Protein AF-A0A2H1W4I1-F1 (afdb_monomer_lite)

Radius of gyration: 20.37 Å; chains: 1; bounding box: 51×31×56 Å

pLDDT: mean 84.07, std 21.08, range [29.03, 98.44]

Sequence (171 aa):
MFNEIETRLRSALIGLVTYVTRPDLVAQQPMFYSAILNSILLAKCITAHLWENSPYVSKQLKGIGPTFSTLLATAGKVNFILLEESHPRDLERIMNKGAPAGNVLRKQISLLPKYQLTMIPVDEKTVTLQLLLINQAYLAENMGNLTAGENHKSYIIVGDSNNHLLLLATF

Structure (mmCIF, N/CA/C/O backbone):
data_AF-A0A2H1W4I1-F1
#
_entry.id   AF-A0A2H1W4I1-F1
#
loop_
_atom_site.group_PDB
_atom_site.id
_atom_site.type_symbol
_atom_site.label_atom_id
_atom_site.label_alt_id
_atom_site.label_comp_id
_atom_site.label_asym_id
_atom_site.label_entity_id
_atom_site.label_seq_id
_atom_site.pdbx_PDB_ins_code
_atom_site.Cartn_x
_atom_site.Cartn_y
_atom_site.Cartn_z
_atom_site.occupancy
_atom_site.B_iso_or_equiv
_atom_site.auth_seq_id
_atom_site.auth_comp_id
_atom_site.auth_asym_id
_atom_site.auth_atom_id
_atom_site.pdbx_PDB_model_num
ATOM 1 N N . MET A 1 1 ? 27.965 -13.345 28.615 1.00 43.62 1 MET A N 1
ATOM 2 C CA . MET A 1 1 ? 27.835 -12.163 27.734 1.00 43.62 1 MET A CA 1
ATOM 3 C C . MET A 1 1 ? 27.173 -12.485 26.388 1.00 43.62 1 MET A C 1
ATOM 5 O O . MET A 1 1 ? 26.326 -11.714 25.975 1.00 43.62 1 MET A O 1
ATOM 9 N N . PHE A 1 2 ? 27.458 -13.628 25.740 1.00 30.77 2 PHE A N 1
ATOM 10 C CA . PHE A 1 2 ? 26.753 -14.051 24.509 1.00 30.77 2 PHE A CA 1
ATOM 11 C C . PHE A 1 2 ? 25.304 -14.547 24.733 1.00 30.77 2 PHE A C 1
ATOM 13 O O . PHE A 1 2 ? 24.434 -14.264 23.920 1.00 30.77 2 PHE A O 1
ATOM 20 N N . ASN A 1 3 ? 25.000 -15.174 25.878 1.00 29.03 3 ASN A N 1
ATOM 21 C CA . ASN A 1 3 ? 23.646 -15.690 26.164 1.00 29.03 3 ASN A CA 1
ATOM 22 C C . ASN A 1 3 ? 22.619 -14.610 26.565 1.00 29.03 3 ASN A C 1
ATOM 24 O O . ASN A 1 3 ? 21.414 -14.848 26.540 1.00 29.03 3 ASN A O 1
ATOM 28 N N . GLU A 1 4 ? 23.069 -13.409 26.928 1.00 32.97 4 GLU A N 1
ATOM 29 C CA . GLU A 1 4 ? 22.190 -12.333 27.414 1.00 32.97 4 GLU A CA 1
ATOM 30 C C . GLU A 1 4 ? 21.612 -11.493 26.260 1.00 32.97 4 GLU A C 1
ATOM 32 O O . GLU A 1 4 ? 20.502 -10.969 26.350 1.00 32.97 4 GLU A O 1
ATOM 37 N N . ILE A 1 5 ? 22.323 -11.449 25.127 1.00 38.28 5 ILE A N 1
ATOM 38 C CA . ILE A 1 5 ? 21.880 -10.793 23.889 1.00 38.28 5 ILE A CA 1
ATOM 39 C C . ILE A 1 5 ? 20.886 -11.690 23.135 1.00 38.28 5 ILE A C 1
ATOM 41 O O . ILE A 1 5 ? 19.873 -11.202 22.634 1.00 38.28 5 ILE A O 1
ATOM 45 N N . GLU A 1 6 ? 21.104 -13.009 23.131 1.00 33.09 6 GLU A N 1
ATOM 46 C CA . GLU A 1 6 ? 20.189 -13.966 22.492 1.00 33.09 6 GLU A CA 1
ATOM 47 C C . GLU A 1 6 ? 18.825 -14.031 23.207 1.00 33.09 6 GLU A C 1
ATOM 49 O O . GLU A 1 6 ? 17.776 -14.147 22.569 1.00 33.09 6 GLU A O 1
ATOM 54 N N . THR A 1 7 ? 18.816 -13.840 24.530 1.00 35.09 7 THR A N 1
ATOM 55 C CA . THR A 1 7 ? 17.583 -13.799 25.333 1.00 35.09 7 THR A CA 1
ATOM 56 C C . THR A 1 7 ? 16.766 -12.524 25.070 1.00 35.09 7 THR A C 1
ATOM 58 O O . THR A 1 7 ? 15.537 -12.579 25.032 1.00 35.09 7 THR A O 1
ATOM 61 N N . ARG A 1 8 ? 17.419 -11.385 24.786 1.00 32.72 8 ARG A N 1
ATOM 62 C CA . ARG A 1 8 ? 16.734 -10.130 24.416 1.00 32.72 8 ARG A CA 1
ATOM 63 C C . ARG A 1 8 ? 16.204 -10.108 22.983 1.00 32.72 8 ARG A C 1
ATOM 65 O O . ARG A 1 8 ? 15.197 -9.458 22.718 1.00 32.72 8 ARG A O 1
ATOM 72 N N . LEU A 1 9 ? 16.830 -10.846 22.068 1.00 34.50 9 LEU A N 1
ATOM 73 C CA . LEU A 1 9 ? 16.317 -11.005 20.703 1.00 34.50 9 LEU A CA 1
ATOM 74 C C . LEU A 1 9 ? 15.091 -11.930 20.656 1.00 34.50 9 LEU A C 1
ATOM 76 O O . LEU A 1 9 ? 14.182 -11.701 19.860 1.00 34.50 9 LEU A O 1
ATOM 80 N N . ARG A 1 10 ? 14.994 -12.909 21.568 1.00 32.84 10 ARG A N 1
ATOM 81 C CA . ARG A 1 10 ? 13.799 -13.761 21.711 1.00 32.84 10 ARG A CA 1
ATOM 82 C C . ARG A 1 10 ? 12.622 -13.077 22.415 1.00 32.84 10 ARG A C 1
ATOM 84 O O . ARG A 1 10 ? 11.491 -13.496 22.206 1.00 32.84 10 ARG A O 1
ATOM 91 N N . SER A 1 11 ? 12.837 -12.011 23.191 1.00 35.88 11 SER A N 1
ATOM 92 C CA . SER A 1 11 ? 11.733 -11.228 23.777 1.00 35.88 11 SER A CA 1
ATOM 93 C C . SER A 1 11 ? 11.089 -10.231 22.805 1.00 35.88 11 SER A C 1
ATOM 95 O O . SER A 1 11 ? 10.033 -9.689 23.109 1.00 35.88 11 SER A O 1
ATOM 97 N N . ALA A 1 12 ? 11.681 -10.004 21.627 1.00 37.50 12 ALA A N 1
ATOM 98 C CA . ALA A 1 12 ? 11.100 -9.168 20.570 1.00 37.50 12 ALA A CA 1
ATOM 99 C C . ALA A 1 12 ? 10.128 -9.941 19.645 1.00 37.50 12 ALA A C 1
ATOM 101 O O . ALA A 1 12 ? 9.664 -9.406 18.644 1.00 37.50 12 ALA A O 1
ATOM 102 N N . LEU A 1 13 ? 9.827 -11.205 19.973 1.00 40.84 13 LEU A N 1
ATOM 103 C CA . LEU A 1 13 ? 9.040 -12.144 19.161 1.00 40.84 13 LEU A CA 1
ATOM 104 C C . LEU A 1 13 ? 7.542 -12.197 19.492 1.00 40.84 13 LEU A C 1
ATOM 106 O O . LEU A 1 13 ? 6.839 -13.085 19.013 1.00 40.84 13 LEU A O 1
ATOM 110 N N . ILE A 1 14 ? 7.016 -11.267 20.281 1.00 38.50 14 ILE A N 1
ATOM 111 C CA . ILE A 1 14 ? 5.585 -11.252 20.585 1.00 38.50 14 ILE A CA 1
ATOM 112 C C . ILE A 1 14 ? 4.965 -10.189 19.694 1.00 38.50 14 ILE A C 1
ATOM 114 O O . ILE A 1 14 ? 5.190 -8.996 19.891 1.00 38.50 14 ILE A O 1
ATOM 118 N N . GLY A 1 15 ? 4.234 -10.645 18.671 1.00 40.88 15 GLY A N 1
ATOM 119 C CA . GLY A 1 15 ? 3.402 -9.782 17.843 1.00 40.88 15 GLY A CA 1
ATOM 120 C C . GLY A 1 15 ? 2.631 -8.804 18.720 1.00 40.88 15 GLY A C 1
ATOM 121 O O . GLY A 1 15 ? 2.254 -9.138 19.843 1.00 40.88 15 GLY A O 1
ATOM 122 N N . LEU A 1 16 ? 2.439 -7.586 18.222 1.00 34.22 16 LEU A N 1
ATOM 123 C CA . LEU A 1 16 ? 1.674 -6.560 18.912 1.00 34.22 16 LEU A CA 1
ATOM 124 C C . LEU A 1 16 ? 0.214 -7.037 19.036 1.00 34.22 16 LEU A C 1
ATOM 126 O O . LEU A 1 16 ? -0.629 -6.723 18.203 1.00 34.22 16 LEU A O 1
ATOM 130 N N . VAL A 1 17 ? -0.072 -7.860 20.043 1.00 36.03 17 VAL A N 1
ATOM 131 C CA . VAL A 1 17 ? -1.421 -8.259 20.430 1.00 36.03 17 VAL A CA 1
ATOM 132 C C . VAL A 1 17 ? -1.883 -7.198 21.409 1.00 36.03 17 VAL A C 1
ATOM 134 O O . VAL A 1 17 ? -1.606 -7.251 22.607 1.00 36.03 17 VAL A O 1
ATOM 137 N N . THR A 1 18 ? -2.538 -6.172 20.882 1.00 34.06 18 THR A N 1
ATOM 138 C CA . THR A 1 18 ? -3.260 -5.216 21.711 1.00 34.06 18 THR A CA 1
ATOM 139 C C . THR A 1 18 ? -4.558 -5.878 22.161 1.00 34.06 18 THR A C 1
ATOM 141 O O . THR A 1 18 ? -5.510 -6.028 21.399 1.00 34.06 18 THR A O 1
ATOM 144 N N . TYR A 1 19 ? -4.595 -6.320 23.416 1.00 34.03 19 TYR A N 1
ATOM 145 C CA . TYR A 1 19 ? -5.835 -6.756 24.049 1.00 34.03 19 TYR A CA 1
ATOM 146 C C . TYR A 1 19 ? -6.685 -5.517 24.342 1.00 34.03 19 TYR A C 1
ATOM 148 O O . TYR A 1 19 ? -6.320 -4.684 25.169 1.00 34.03 19 TYR A O 1
ATOM 156 N N . VAL A 1 20 ? -7.813 -5.377 23.647 1.00 44.22 20 VAL A N 1
ATOM 157 C CA . VAL A 1 20 ? -8.825 -4.364 23.963 1.00 44.22 20 VAL A CA 1
ATOM 158 C C . VAL A 1 20 ? -9.796 -4.990 24.961 1.00 44.22 20 VAL A C 1
ATOM 160 O O . VAL A 1 20 ? -10.765 -5.633 24.573 1.00 44.22 20 VAL A O 1
ATOM 163 N N . THR A 1 21 ? -9.523 -4.850 26.258 1.00 39.97 21 THR A N 1
ATOM 164 C CA . THR A 1 21 ? -10.488 -5.209 27.309 1.00 39.97 21 THR A CA 1
ATOM 165 C C . THR A 1 21 ? -11.312 -3.984 27.687 1.00 39.97 21 THR A C 1
ATOM 167 O O . THR A 1 21 ? -10.768 -2.951 28.077 1.00 39.97 21 THR A O 1
ATOM 170 N N . ARG A 1 22 ? -12.632 -4.108 27.546 1.00 43.78 22 ARG A N 1
ATOM 171 C CA . ARG A 1 22 ? -13.639 -3.073 27.804 1.00 43.78 22 ARG A CA 1
ATOM 172 C C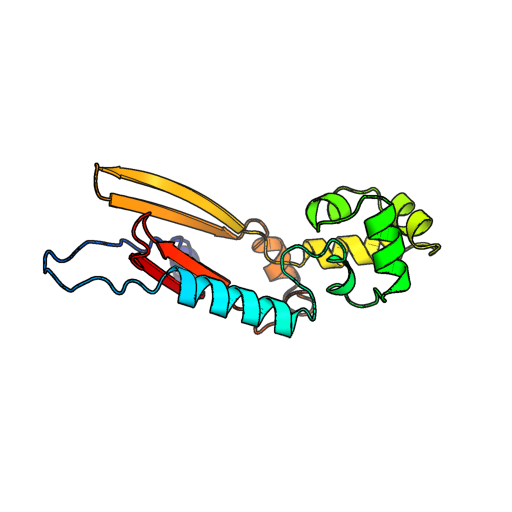 . ARG A 1 22 ? -13.707 -2.740 29.306 1.00 43.78 22 ARG A C 1
ATOM 174 O O . ARG A 1 22 ? -13.936 -3.655 30.092 1.00 43.78 22 ARG A O 1
ATOM 181 N N . PRO A 1 23 ? -13.585 -1.474 29.736 1.00 40.62 23 PRO A N 1
ATOM 182 C CA . PRO A 1 23 ? -14.167 -1.036 30.994 1.00 40.62 23 PRO A CA 1
ATOM 183 C C . PRO A 1 23 ? -15.644 -0.720 30.738 1.00 40.62 23 PRO A C 1
ATOM 185 O O . PRO A 1 23 ? -15.972 0.112 29.890 1.00 40.62 23 PRO A O 1
ATOM 188 N N . ASP A 1 24 ? -16.531 -1.404 31.454 1.00 40.56 24 ASP A N 1
ATOM 189 C CA . ASP A 1 24 ? -17.963 -1.119 31.501 1.00 40.56 24 ASP A CA 1
ATOM 190 C C . ASP A 1 24 ? -18.215 0.253 32.137 1.00 40.56 24 ASP A C 1
ATOM 192 O O . ASP A 1 24 ? -18.501 0.361 33.324 1.00 40.56 24 ASP A O 1
ATOM 196 N N . LEU A 1 25 ? -18.111 1.324 31.355 1.00 41.62 25 LEU A N 1
ATOM 197 C CA . LEU A 1 25 ? -18.682 2.620 31.695 1.00 41.62 25 LEU A CA 1
ATOM 198 C C . LEU A 1 25 ? -19.253 3.240 30.425 1.00 41.62 25 LEU A C 1
ATOM 200 O O . LEU A 1 25 ? -18.602 3.278 29.383 1.00 41.62 25 LEU A O 1
ATOM 204 N N . VAL A 1 26 ? -20.491 3.716 30.535 1.00 42.47 26 VAL A N 1
ATOM 205 C CA . VAL A 1 26 ? -21.258 4.467 29.535 1.00 42.47 26 VAL A CA 1
ATOM 206 C C . VAL A 1 26 ? -20.570 5.817 29.278 1.00 42.47 26 VAL A C 1
ATOM 208 O O . VAL A 1 26 ? -21.069 6.879 29.630 1.00 42.47 26 VAL A O 1
ATOM 211 N N . ALA A 1 27 ? -19.374 5.789 28.699 1.00 46.16 27 ALA A N 1
ATOM 212 C CA . ALA A 1 27 ? -18.800 6.923 28.005 1.00 46.16 27 ALA A CA 1
ATOM 213 C C . ALA A 1 27 ? -19.374 6.863 26.592 1.00 46.16 27 ALA A C 1
ATOM 215 O O . ALA A 1 27 ? -19.162 5.875 25.888 1.00 46.16 27 ALA A O 1
ATOM 216 N N . GLN A 1 28 ? -20.152 7.875 26.203 1.00 52.62 28 GLN A N 1
ATOM 217 C CA . GLN A 1 28 ? -20.602 8.044 24.823 1.00 52.62 28 GLN A CA 1
ATOM 218 C C . GLN A 1 28 ? -19.390 7.856 23.916 1.00 52.62 28 GLN A C 1
ATOM 220 O O . GLN A 1 28 ? -18.457 8.662 23.949 1.00 52.62 28 GLN A O 1
ATOM 225 N N . GLN A 1 29 ? -19.357 6.748 23.175 1.00 57.44 29 GLN A N 1
ATOM 226 C CA . GLN A 1 29 ? -18.265 6.541 22.251 1.00 57.44 29 GLN A CA 1
ATOM 227 C C . GLN A 1 29 ? -18.355 7.650 21.211 1.00 57.44 29 GLN A C 1
ATOM 229 O O . GLN A 1 29 ? -19.444 7.961 20.722 1.00 57.44 29 GLN A O 1
ATOM 234 N N . PRO A 1 30 ? -17.241 8.304 20.895 1.00 67.31 30 PRO A N 1
ATOM 235 C CA . PRO A 1 30 ? -17.299 9.384 19.945 1.00 67.31 30 PRO A CA 1
ATOM 236 C C . PRO A 1 30 ? -17.726 8.872 18.562 1.00 67.31 30 PRO A C 1
ATOM 238 O O . PRO A 1 30 ? -17.063 8.018 17.968 1.00 67.31 30 PRO A O 1
ATOM 241 N N . MET A 1 31 ? -18.816 9.432 18.029 1.00 78.31 31 MET A N 1
ATOM 242 C CA . MET A 1 31 ? -19.365 9.117 16.702 1.00 78.31 31 MET A CA 1
ATOM 243 C C . MET A 1 31 ? -18.581 9.811 15.574 1.00 78.31 31 MET A C 1
ATOM 245 O O . MET A 1 31 ? -19.151 10.501 14.728 1.00 78.31 31 MET A O 1
ATOM 249 N N . PHE A 1 32 ? -17.253 9.711 15.588 1.00 87.38 32 PHE A N 1
ATOM 250 C CA . PHE A 1 32 ? -16.387 10.381 14.614 1.00 87.38 32 PHE A CA 1
ATOM 251 C C . PHE A 1 32 ? -15.508 9.422 13.808 1.00 87.38 32 PHE A C 1
ATOM 253 O O . PHE A 1 32 ? -14.544 9.870 13.186 1.00 87.38 32 PHE A O 1
ATOM 260 N N . TYR A 1 33 ? -15.839 8.124 13.762 1.00 93.25 33 TYR A N 1
ATOM 261 C CA . TYR A 1 33 ? -15.087 7.141 12.971 1.00 93.25 33 TYR A CA 1
ATOM 262 C C . TYR A 1 33 ? -14.910 7.595 11.514 1.00 93.25 33 TYR A C 1
ATOM 264 O O . TYR A 1 33 ? -13.783 7.707 11.035 1.00 93.25 33 TYR A O 1
ATOM 272 N N . SER A 1 34 ? -16.004 7.951 10.837 1.00 94.62 34 SER A N 1
ATOM 273 C CA . SER A 1 34 ? -15.991 8.388 9.435 1.00 94.62 34 SER A CA 1
ATOM 274 C C . SER A 1 34 ? -15.178 9.667 9.242 1.00 94.62 34 SER A C 1
ATOM 276 O O . SER A 1 34 ? -14.443 9.791 8.268 1.00 94.62 34 SER A O 1
ATOM 278 N N . ALA A 1 35 ? -15.263 10.612 10.184 1.00 95.25 35 ALA A N 1
ATOM 279 C CA . ALA A 1 35 ? -14.491 11.849 10.125 1.00 95.25 35 ALA A CA 1
ATOM 280 C C . ALA A 1 35 ? -12.982 11.578 10.240 1.00 95.25 35 ALA A C 1
ATOM 282 O O . ALA A 1 35 ? -12.197 12.131 9.467 1.00 95.25 35 ALA A O 1
ATOM 283 N N . ILE A 1 36 ? -12.571 10.690 11.151 1.00 94.12 36 ILE A N 1
ATOM 284 C CA . ILE A 1 36 ? -11.168 10.286 11.321 1.00 94.12 36 ILE A CA 1
ATOM 285 C C . ILE A 1 36 ? -10.667 9.500 10.108 1.00 94.12 36 ILE A C 1
ATOM 287 O O . ILE A 1 36 ? -9.594 9.809 9.589 1.00 94.12 36 ILE A O 1
ATOM 291 N N . LEU A 1 37 ? -11.441 8.521 9.629 1.00 94.94 37 LEU A N 1
ATOM 292 C CA . LEU A 1 37 ? -11.104 7.726 8.449 1.00 94.94 37 LEU A CA 1
ATOM 293 C C . LEU A 1 37 ? -10.875 8.629 7.234 1.00 94.94 37 LEU A C 1
ATOM 295 O O . LEU A 1 37 ? -9.826 8.544 6.596 1.00 94.94 37 LEU A O 1
ATOM 299 N N . ASN A 1 38 ? -11.816 9.537 6.963 1.00 95.75 38 ASN A N 1
ATOM 300 C CA . ASN A 1 38 ? -11.722 10.471 5.845 1.00 95.75 38 ASN A CA 1
ATOM 301 C C . ASN A 1 38 ? -10.560 11.453 6.016 1.00 95.75 38 ASN A C 1
ATOM 303 O O . ASN A 1 38 ? -9.886 11.765 5.040 1.00 95.75 38 ASN A O 1
ATOM 307 N N . SER A 1 39 ? -10.267 11.898 7.241 1.00 95.56 39 SER A N 1
ATOM 308 C CA . SER A 1 39 ? -9.112 12.764 7.513 1.00 95.56 39 SER A CA 1
ATOM 309 C C . SER A 1 39 ? -7.786 12.053 7.230 1.00 95.56 39 SER A C 1
ATOM 311 O O . SER A 1 39 ? -6.901 12.624 6.594 1.00 95.56 39 SER A O 1
ATOM 313 N N . ILE A 1 40 ? -7.647 10.791 7.651 1.00 94.19 40 ILE A N 1
ATOM 314 C CA . ILE A 1 40 ? -6.448 9.979 7.390 1.00 94.19 40 ILE A CA 1
ATOM 315 C C . ILE A 1 40 ? -6.321 9.664 5.897 1.00 94.19 40 ILE A C 1
ATOM 317 O O . ILE A 1 40 ? -5.226 9.749 5.339 1.00 94.19 40 ILE A O 1
ATOM 321 N N . LEU A 1 41 ? -7.425 9.328 5.232 1.00 95.00 41 LEU A N 1
ATOM 322 C CA . LEU A 1 41 ? -7.450 9.080 3.794 1.00 95.00 41 LEU A CA 1
ATOM 323 C C . L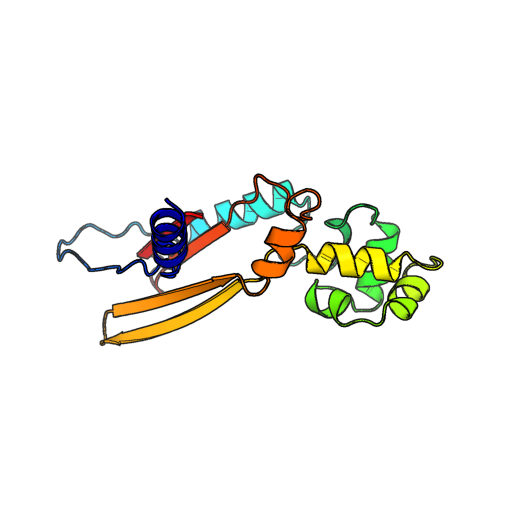EU A 1 41 ? -7.078 10.338 3.003 1.00 95.00 41 LEU A C 1
ATOM 325 O O . LEU A 1 41 ? -6.234 10.268 2.111 1.00 95.00 41 LEU A O 1
ATOM 329 N N . LEU A 1 42 ? -7.622 11.496 3.375 1.00 96.00 42 LEU A N 1
ATOM 330 C CA . LEU A 1 42 ? -7.286 1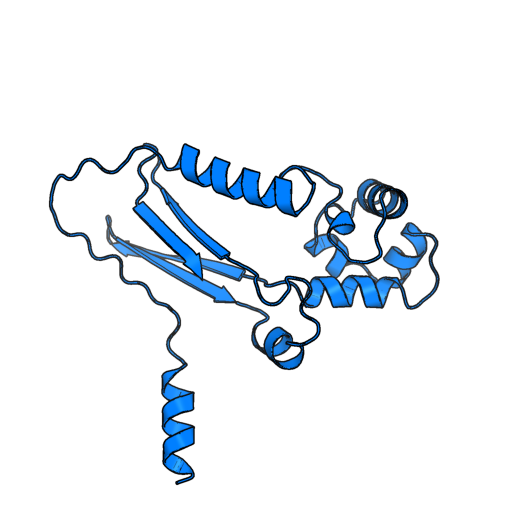2.776 2.761 1.00 96.00 42 LEU A CA 1
ATOM 331 C C . LEU A 1 42 ? -5.810 13.127 2.971 1.00 96.00 42 LEU A C 1
ATOM 333 O O . LEU A 1 42 ? -5.139 13.516 2.018 1.00 96.00 42 LEU A O 1
ATOM 337 N N . ALA A 1 43 ? -5.278 12.933 4.181 1.00 94.06 43 ALA A N 1
ATOM 338 C CA . ALA A 1 43 ? -3.857 13.131 4.453 1.00 94.06 43 ALA A CA 1
ATOM 339 C C . ALA A 1 43 ? -2.984 12.259 3.532 1.00 94.06 43 ALA A C 1
ATOM 341 O O . ALA A 1 43 ? -2.052 12.772 2.912 1.00 94.06 43 ALA A O 1
ATOM 342 N N . LYS A 1 44 ? -3.335 10.974 3.354 1.00 92.25 44 LYS A N 1
ATOM 343 C CA . LYS A 1 44 ? -2.659 10.079 2.397 1.00 92.25 44 LYS A CA 1
ATOM 344 C C . LYS A 1 44 ? -2.750 10.598 0.963 1.00 92.25 44 LYS A C 1
ATOM 346 O O . LYS A 1 44 ? -1.743 10.590 0.260 1.00 92.25 44 LYS A O 1
ATOM 351 N N . CYS A 1 45 ? -3.921 11.072 0.541 1.00 94.44 45 CYS A N 1
ATOM 352 C CA . CYS A 1 45 ? -4.126 11.596 -0.809 1.00 94.44 45 CYS A CA 1
ATOM 353 C C . CYS A 1 45 ? -3.271 12.838 -1.081 1.00 94.44 45 CYS A C 1
ATOM 355 O O . CYS A 1 45 ? -2.657 12.954 -2.143 1.00 94.44 45 CYS A O 1
ATOM 357 N N . ILE A 1 46 ? -3.181 13.741 -0.100 1.00 94.19 46 ILE A N 1
ATOM 358 C CA . ILE A 1 46 ? -2.344 14.943 -0.171 1.00 94.19 46 ILE A CA 1
ATOM 359 C C . ILE A 1 46 ? -0.868 14.554 -0.283 1.00 94.19 46 ILE A C 1
ATOM 361 O O . ILE A 1 46 ? -0.180 15.063 -1.164 1.00 94.19 46 ILE A O 1
ATOM 365 N N . THR A 1 47 ? -0.388 13.625 0.552 1.00 90.38 47 THR A N 1
ATOM 366 C CA . THR A 1 47 ? 1.006 13.152 0.503 1.00 90.38 47 THR A CA 1
ATOM 367 C C . THR A 1 47 ? 1.335 12.440 -0.811 1.00 90.38 47 THR A C 1
ATOM 369 O O . THR A 1 47 ? 2.413 12.632 -1.364 1.00 90.38 47 THR A O 1
ATOM 372 N N . ALA A 1 48 ? 0.414 11.627 -1.330 1.00 89.94 48 ALA A N 1
ATOM 373 C CA . ALA A 1 48 ? 0.608 10.886 -2.575 1.00 89.94 48 ALA A CA 1
ATOM 374 C C . ALA A 1 48 ? 0.348 11.725 -3.839 1.00 89.94 48 ALA A C 1
ATOM 376 O O . ALA A 1 48 ? 0.631 11.260 -4.946 1.00 89.94 48 ALA A O 1
ATOM 377 N N . HIS A 1 49 ? -0.222 12.926 -3.697 1.00 92.56 49 HIS A N 1
ATOM 378 C CA . HIS A 1 49 ? -0.752 13.738 -4.797 1.00 92.56 49 HIS A CA 1
ATOM 379 C C . HIS A 1 49 ? -1.703 12.950 -5.723 1.00 92.56 49 HIS A C 1
ATOM 381 O O . HIS A 1 49 ? -1.667 13.090 -6.953 1.00 92.56 49 HIS A O 1
ATOM 387 N N . LEU A 1 50 ? -2.529 12.084 -5.127 1.00 94.56 50 LEU A N 1
ATOM 388 C CA . LEU A 1 50 ? -3.438 11.157 -5.805 1.00 94.56 50 LEU A CA 1
ATOM 389 C C . LEU A 1 50 ? -4.687 10.920 -4.955 1.00 94.56 50 LEU A C 1
ATOM 391 O O . LEU A 1 50 ? -4.576 10.760 -3.748 1.00 94.56 50 LEU A O 1
ATOM 395 N N . TRP A 1 51 ? -5.850 10.828 -5.597 1.00 93.94 51 TRP A N 1
ATOM 396 C CA . TRP A 1 51 ? -7.093 10.391 -4.952 1.00 93.94 51 TRP A CA 1
ATOM 397 C C . TRP A 1 51 ? -7.077 8.892 -4.636 1.00 93.94 51 TRP A C 1
ATOM 399 O O . TRP A 1 51 ? -6.375 8.126 -5.305 1.00 93.94 51 TRP A O 1
ATOM 409 N N . GLU A 1 52 ? -7.871 8.459 -3.653 1.00 91.38 52 GLU A N 1
ATOM 410 C CA . GLU A 1 52 ? -7.876 7.076 -3.158 1.00 91.38 52 GLU A CA 1
ATOM 411 C C . GLU A 1 52 ? -8.274 6.051 -4.222 1.00 91.38 52 GLU A C 1
ATOM 413 O O . GLU A 1 52 ? -7.779 4.926 -4.230 1.00 91.38 52 GLU A O 1
ATOM 418 N N . ASN A 1 53 ? -9.141 6.458 -5.146 1.00 92.69 53 ASN A N 1
ATOM 419 C CA . ASN A 1 53 ? -9.660 5.648 -6.243 1.00 92.69 53 ASN A CA 1
ATOM 420 C C . ASN A 1 53 ? -8.899 5.873 -7.562 1.00 92.69 53 ASN A C 1
ATOM 422 O O . ASN A 1 53 ? -9.360 5.463 -8.630 1.00 92.69 53 ASN A O 1
ATOM 426 N N . SER A 1 54 ? -7.747 6.547 -7.519 1.00 94.94 54 SER A N 1
ATOM 427 C CA . SER A 1 54 ? -6.979 6.847 -8.722 1.00 94.94 54 SER A CA 1
ATOM 428 C C . SER A 1 54 ? -6.332 5.586 -9.313 1.00 94.94 54 SER A C 1
ATOM 430 O O . SER A 1 54 ? -5.603 4.890 -8.606 1.00 94.94 54 SER A O 1
ATOM 432 N N . PRO A 1 55 ? -6.469 5.321 -10.629 1.00 95.94 55 PRO A N 1
ATOM 433 C CA . PRO A 1 55 ? -5.789 4.197 -11.281 1.00 95.94 55 PRO A CA 1
ATOM 434 C C . PRO A 1 55 ? -4.284 4.448 -11.486 1.00 95.94 55 PRO A C 1
ATOM 436 O O . PRO A 1 55 ? -3.545 3.561 -11.907 1.00 95.94 55 PRO A O 1
ATOM 439 N N . TYR A 1 56 ? -3.806 5.663 -11.203 1.00 97.38 56 TYR A N 1
ATOM 440 C CA . TYR A 1 56 ? -2.449 6.124 -11.498 1.00 97.38 56 TYR A CA 1
ATOM 441 C C . TYR A 1 56 ? -1.454 5.858 -10.358 1.00 97.38 56 TYR A C 1
ATOM 443 O O . TYR A 1 56 ? -0.494 6.621 -10.199 1.00 97.38 56 TYR A O 1
ATOM 451 N N . VAL A 1 57 ? -1.652 4.784 -9.577 1.00 95.88 57 VAL A N 1
ATOM 452 C CA . VAL A 1 57 ? -0.868 4.476 -8.358 1.00 95.88 57 VAL A CA 1
ATOM 453 C C . VAL A 1 57 ? 0.638 4.443 -8.598 1.00 95.88 57 VAL A C 1
ATOM 455 O O . VAL A 1 57 ? 1.424 4.795 -7.725 1.00 95.88 57 VAL A O 1
ATOM 458 N N . SER A 1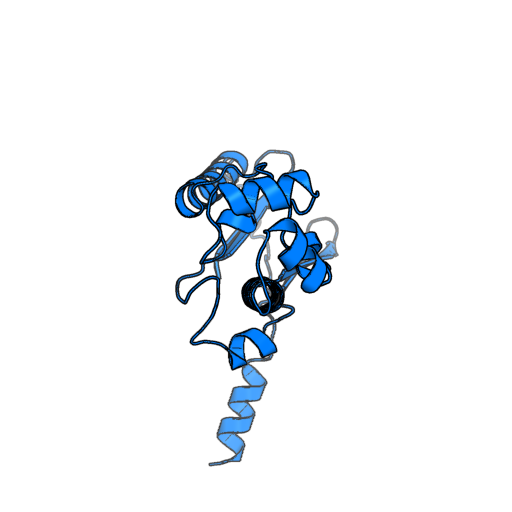 58 ? 1.051 4.077 -9.813 1.00 96.81 58 SER A N 1
ATOM 459 C CA . SER A 1 58 ? 2.455 3.995 -10.201 1.00 96.81 58 SER A CA 1
ATOM 460 C C . SER A 1 58 ? 3.184 5.342 -10.129 1.00 96.81 58 SER A C 1
ATOM 462 O O . SER A 1 58 ? 4.396 5.334 -9.955 1.00 96.81 58 SER A O 1
ATOM 464 N N . LYS A 1 59 ? 2.478 6.490 -10.150 1.00 96.06 59 LYS A N 1
ATOM 465 C CA . LYS A 1 59 ? 3.083 7.824 -9.921 1.00 96.06 59 LYS A CA 1
ATOM 466 C C . LYS A 1 59 ? 3.745 7.959 -8.549 1.00 96.06 59 LYS A C 1
ATOM 468 O O . LYS A 1 59 ? 4.584 8.834 -8.377 1.00 96.06 59 LYS A O 1
ATOM 473 N N . GLN A 1 60 ? 3.367 7.123 -7.583 1.00 93.94 60 GLN A N 1
ATOM 474 C CA . GLN A 1 60 ? 3.996 7.094 -6.261 1.00 93.94 60 GLN A CA 1
ATOM 475 C C . GLN A 1 60 ? 5.422 6.514 -6.313 1.00 93.94 60 GLN A C 1
ATOM 477 O O . GLN A 1 60 ? 6.192 6.682 -5.372 1.00 93.94 60 GLN A O 1
ATOM 482 N N . LEU A 1 61 ? 5.791 5.829 -7.403 1.00 95.44 61 LEU A N 1
ATOM 483 C CA . LEU A 1 61 ? 7.103 5.216 -7.578 1.00 95.44 61 LEU A CA 1
ATOM 484 C C . LEU A 1 61 ? 8.096 6.212 -8.186 1.00 95.44 61 LEU A C 1
ATOM 486 O O . LEU A 1 61 ? 7.816 6.907 -9.169 1.00 95.44 61 LEU A O 1
ATOM 490 N N . LYS A 1 62 ? 9.304 6.256 -7.621 1.00 93.50 62 LYS A N 1
ATOM 491 C CA . LYS A 1 62 ? 10.360 7.165 -8.077 1.00 93.50 62 LYS A CA 1
ATOM 492 C C . LYS A 1 62 ? 10.738 6.858 -9.527 1.00 93.50 62 LYS A C 1
ATOM 494 O O . LYS A 1 62 ? 11.159 5.749 -9.843 1.00 93.50 62 LYS A O 1
ATOM 499 N N . GLY A 1 63 ? 10.665 7.879 -10.380 1.00 93.44 63 GLY A N 1
ATOM 500 C CA . GLY A 1 63 ? 10.983 7.784 -11.809 1.00 93.44 63 GLY A CA 1
ATOM 501 C C . GLY A 1 63 ? 9.771 7.551 -12.715 1.00 93.44 63 GLY A C 1
ATOM 502 O O . GLY A 1 63 ? 9.932 7.525 -13.936 1.00 93.44 63 GLY A O 1
ATOM 503 N N . ILE A 1 64 ? 8.562 7.435 -12.154 1.00 96.38 64 ILE A N 1
ATOM 504 C CA . ILE A 1 64 ? 7.323 7.296 -12.922 1.00 96.38 64 ILE A CA 1
ATOM 505 C C . ILE A 1 64 ? 6.609 8.646 -13.025 1.00 96.38 64 ILE A C 1
ATOM 507 O O . ILE A 1 64 ? 5.935 9.107 -12.107 1.00 96.38 64 ILE A O 1
ATOM 511 N N . GLY A 1 65 ? 6.756 9.287 -14.184 1.00 94.94 65 GLY A N 1
ATOM 512 C CA . GLY A 1 65 ? 6.015 10.501 -14.525 1.00 94.94 65 GLY A CA 1
ATOM 513 C C . GLY A 1 65 ? 4.571 10.227 -14.983 1.00 94.94 65 GLY A C 1
ATOM 514 O O . GLY A 1 65 ? 4.178 9.069 -15.164 1.00 94.94 65 GLY A O 1
ATOM 515 N N . PRO A 1 66 ? 3.781 11.289 -15.244 1.00 95.75 66 PRO A N 1
ATOM 516 C CA . PRO A 1 66 ? 2.395 11.175 -15.709 1.00 95.75 66 PRO A CA 1
ATOM 517 C C . PRO A 1 66 ? 2.227 10.293 -16.954 1.00 95.75 66 PRO A C 1
ATOM 519 O O . PRO A 1 66 ? 1.299 9.490 -17.013 1.00 95.75 66 PRO A O 1
ATOM 522 N N . THR A 1 67 ? 3.153 10.382 -17.915 1.00 97.38 67 THR A N 1
AT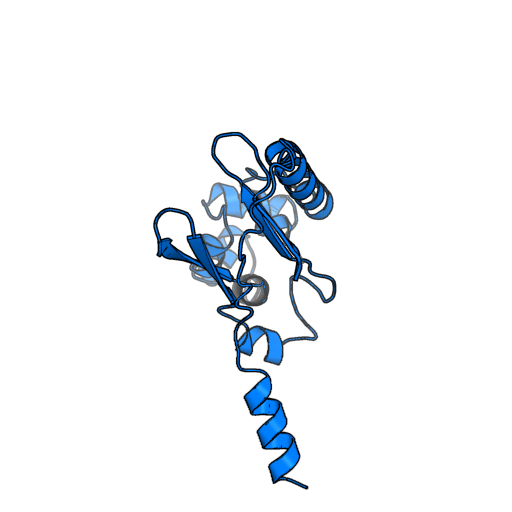OM 523 C CA . THR A 1 67 ? 3.120 9.591 -19.154 1.00 97.38 67 THR A CA 1
ATOM 524 C C . THR A 1 67 ? 3.205 8.091 -18.882 1.00 97.38 67 THR A C 1
ATOM 526 O O . THR A 1 67 ? 2.343 7.339 -19.327 1.00 97.38 67 THR A O 1
ATOM 529 N N . PHE A 1 68 ? 4.201 7.641 -18.109 1.00 97.81 68 PHE A N 1
ATOM 530 C CA . PHE A 1 68 ? 4.354 6.216 -17.795 1.00 97.81 68 PHE A CA 1
ATOM 531 C C . PHE A 1 68 ? 3.203 5.696 -16.946 1.00 97.81 68 PHE A C 1
ATOM 533 O O . PHE A 1 68 ? 2.714 4.601 -17.209 1.00 97.81 68 PHE A O 1
ATOM 540 N N . SER A 1 69 ? 2.717 6.492 -15.992 1.00 97.50 69 SER A N 1
ATOM 541 C CA . SER A 1 69 ? 1.555 6.088 -15.203 1.00 97.50 69 SER A CA 1
ATOM 542 C C . SER A 1 69 ? 0.297 5.927 -16.050 1.00 97.50 69 SER A C 1
ATOM 544 O O . SER A 1 69 ? -0.445 4.966 -15.868 1.00 97.50 69 SER A O 1
ATOM 546 N N . THR A 1 70 ? 0.096 6.806 -17.034 1.00 98.12 70 THR A N 1
ATOM 547 C CA . THR A 1 70 ? -1.030 6.701 -17.971 1.00 98.12 70 THR A CA 1
ATOM 548 C C . THR A 1 70 ? -0.927 5.436 -18.820 1.00 98.12 70 THR A C 1
ATOM 550 O O . THR A 1 70 ? -1.914 4.716 -18.956 1.00 98.12 70 THR A O 1
ATOM 553 N N . LEU A 1 71 ? 0.262 5.118 -19.344 1.00 98.44 71 LEU A N 1
ATOM 554 C CA . LEU A 1 71 ? 0.494 3.892 -20.117 1.00 98.44 71 LEU A CA 1
ATOM 555 C C . LEU A 1 71 ? 0.240 2.633 -19.277 1.00 98.44 71 LEU A C 1
ATOM 557 O O . LEU A 1 71 ? -0.466 1.729 -19.720 1.00 98.44 71 LEU A O 1
ATOM 561 N N . LEU A 1 72 ? 0.763 2.595 -18.048 1.00 98.38 72 LEU A N 1
ATOM 562 C CA . LEU A 1 72 ? 0.561 1.485 -17.115 1.00 98.38 72 LEU A CA 1
ATOM 563 C C . LEU A 1 72 ? -0.918 1.314 -16.750 1.00 98.38 72 LEU A C 1
ATOM 565 O O . LEU A 1 72 ? -1.437 0.203 -16.840 1.00 98.38 72 LEU A O 1
ATOM 569 N N . ALA A 1 73 ? -1.613 2.401 -16.409 1.00 98.06 73 ALA A N 1
ATOM 570 C CA . ALA A 1 73 ? -3.039 2.373 -16.093 1.00 98.06 73 ALA A CA 1
ATOM 571 C C . ALA A 1 73 ? -3.886 1.912 -17.291 1.00 98.06 73 ALA A C 1
ATOM 573 O O . ALA A 1 73 ? -4.752 1.054 -17.134 1.00 98.06 73 ALA A O 1
ATOM 574 N N . THR A 1 74 ? -3.587 2.407 -18.497 1.00 97.94 74 THR A N 1
ATOM 575 C CA . THR A 1 74 ? -4.275 2.007 -19.740 1.00 97.94 74 THR A CA 1
ATOM 576 C C . THR A 1 74 ? -4.052 0.527 -20.060 1.00 97.94 74 THR A C 1
ATOM 578 O O . THR A 1 74 ? -4.947 -0.145 -20.560 1.00 97.94 74 THR A O 1
ATOM 581 N N . ALA A 1 75 ? -2.883 -0.012 -19.709 1.00 97.94 75 ALA A N 1
ATOM 582 C CA . ALA A 1 75 ? -2.569 -1.436 -19.802 1.00 97.94 75 ALA A CA 1
ATOM 583 C C . ALA A 1 75 ? -3.125 -2.280 -18.630 1.00 97.94 75 ALA A C 1
ATOM 585 O O . ALA A 1 75 ? -2.718 -3.431 -18.448 1.00 97.94 75 ALA A O 1
ATOM 586 N N . GLY A 1 76 ? -4.011 -1.716 -17.803 1.00 97.56 76 GLY A N 1
ATOM 587 C CA . GLY A 1 76 ? -4.658 -2.403 -16.682 1.00 97.56 76 GLY A CA 1
ATOM 588 C C . GLY A 1 76 ? -3.784 -2.561 -15.434 1.00 97.56 76 GLY A C 1
ATOM 589 O O . GLY A 1 76 ? -4.163 -3.271 -14.507 1.00 97.56 76 GLY A O 1
ATOM 590 N N . LYS A 1 77 ? -2.616 -1.915 -15.362 1.00 97.88 77 LYS A N 1
ATOM 591 C CA . LYS A 1 77 ? -1.695 -1.990 -14.214 1.00 97.88 77 LYS A CA 1
ATOM 592 C C . LYS A 1 77 ? -2.018 -0.910 -13.180 1.00 97.88 77 LYS A C 1
ATOM 594 O O . LYS A 1 77 ? -1.230 -0.002 -12.931 1.00 97.88 77 LYS A O 1
ATOM 599 N N . VAL A 1 78 ? -3.217 -1.013 -12.610 1.00 97.31 78 VAL A N 1
ATOM 600 C CA . VAL A 1 78 ? -3.860 0.042 -11.802 1.00 97.31 78 VAL A CA 1
ATOM 601 C C . VAL A 1 78 ? -3.623 -0.058 -10.291 1.00 97.31 78 VAL A C 1
ATOM 603 O O . VAL A 1 78 ? -4.020 0.834 -9.552 1.00 97.31 78 VAL A O 1
ATOM 606 N N . ASN A 1 79 ? -2.982 -1.123 -9.807 1.00 96.44 79 ASN A N 1
ATOM 607 C CA . ASN A 1 79 ? -2.604 -1.278 -8.401 1.00 96.44 79 ASN A CA 1
ATOM 608 C C . ASN A 1 79 ? -1.200 -1.912 -8.279 1.00 96.44 79 ASN A C 1
ATOM 610 O O . ASN A 1 79 ? -0.662 -2.447 -9.253 1.00 96.44 79 ASN A O 1
ATOM 614 N N . PHE A 1 80 ? -0.592 -1.845 -7.089 1.00 96.81 80 PHE A N 1
ATOM 615 C CA . PHE A 1 80 ? 0.764 -2.363 -6.871 1.00 96.81 80 PHE A CA 1
ATOM 616 C C . PHE A 1 80 ? 0.879 -3.883 -7.012 1.00 96.81 80 PHE A C 1
ATOM 618 O O . PHE A 1 80 ? 1.914 -4.349 -7.475 1.00 96.81 80 PHE A O 1
ATOM 625 N N . ILE A 1 81 ? -0.173 -4.640 -6.685 1.00 95.81 81 ILE A N 1
ATOM 626 C CA . ILE A 1 81 ? -0.190 -6.104 -6.823 1.00 95.81 81 ILE A CA 1
ATOM 627 C C . ILE A 1 81 ? -0.049 -6.478 -8.304 1.00 95.81 81 ILE A C 1
ATOM 629 O O . ILE A 1 81 ? 0.877 -7.188 -8.683 1.00 95.81 81 ILE A O 1
ATOM 633 N N . LEU A 1 82 ? -0.880 -5.891 -9.170 1.00 97.69 82 LEU A N 1
ATOM 634 C CA . LEU A 1 82 ? -0.846 -6.128 -10.616 1.00 97.69 82 LEU A CA 1
ATOM 635 C C . LEU A 1 82 ? 0.491 -5.719 -11.245 1.00 97.69 82 LEU A C 1
ATOM 637 O O . LEU A 1 82 ? 0.967 -6.370 -12.177 1.00 97.69 82 LEU A O 1
ATOM 641 N N . LEU A 1 83 ? 1.100 -4.631 -10.769 1.00 97.94 83 LEU A N 1
ATOM 642 C CA . LEU A 1 83 ? 2.427 -4.202 -11.213 1.00 97.94 83 LEU A CA 1
ATOM 643 C C . LEU A 1 83 ? 3.519 -5.182 -10.763 1.00 97.94 83 LEU A C 1
ATOM 645 O O . LEU A 1 83 ? 4.413 -5.498 -11.544 1.00 97.94 83 LEU A O 1
ATOM 649 N N . GLU A 1 84 ? 3.451 -5.676 -9.529 1.00 96.56 84 GLU A N 1
ATOM 650 C CA . GLU A 1 84 ? 4.437 -6.599 -8.970 1.00 96.56 84 GLU A CA 1
ATOM 651 C C . GLU A 1 84 ? 4.370 -7.997 -9.591 1.00 96.56 84 GLU A C 1
ATOM 653 O O . GLU A 1 84 ? 5.414 -8.607 -9.830 1.00 96.56 84 GLU A O 1
ATOM 658 N N . GLU A 1 85 ? 3.174 -8.496 -9.889 1.00 96.75 85 GLU A N 1
ATOM 659 C CA . GLU A 1 85 ? 2.961 -9.797 -10.536 1.00 96.75 85 GLU A CA 1
ATOM 660 C C . GLU A 1 85 ? 3.306 -9.779 -12.031 1.00 96.75 85 GLU A C 1
ATOM 662 O O . GLU A 1 85 ? 3.574 -10.819 -12.632 1.00 96.75 85 GLU A O 1
ATOM 667 N N . SER A 1 86 ? 3.341 -8.594 -12.645 1.00 97.81 86 SER A N 1
ATOM 668 C CA . SER A 1 86 ? 3.671 -8.455 -14.062 1.00 97.81 86 SER A CA 1
ATOM 669 C C . SER A 1 86 ? 5.114 -8.849 -14.360 1.00 97.81 86 SER A C 1
ATOM 671 O O . SER A 1 86 ? 6.050 -8.508 -13.631 1.00 97.81 86 SER A O 1
ATOM 673 N N . HIS A 1 87 ? 5.321 -9.501 -15.505 1.00 98.06 87 HIS A N 1
ATOM 674 C CA . HIS A 1 87 ? 6.665 -9.794 -15.972 1.00 98.06 87 HIS A CA 1
ATOM 675 C C . HIS A 1 87 ? 7.414 -8.478 -16.271 1.00 98.06 87 HIS A C 1
ATOM 677 O O . HIS A 1 87 ? 6.865 -7.592 -16.933 1.00 98.06 87 HIS A O 1
ATOM 683 N N . PRO A 1 88 ? 8.679 -8.308 -15.839 1.00 98.00 88 PRO A N 1
ATOM 684 C CA . PRO A 1 88 ? 9.354 -7.019 -15.968 1.00 98.00 88 PRO A CA 1
ATOM 685 C C . PRO A 1 88 ? 9.505 -6.541 -17.421 1.00 98.00 88 PRO A C 1
ATOM 687 O O . PRO A 1 88 ? 9.500 -5.340 -17.669 1.00 98.00 88 PRO A O 1
ATOM 690 N N . ARG A 1 89 ? 9.585 -7.466 -18.387 1.00 98.31 89 ARG A N 1
ATOM 691 C CA . ARG A 1 89 ? 9.722 -7.133 -19.820 1.00 98.31 89 ARG A CA 1
ATOM 692 C C . ARG A 1 89 ? 8.414 -6.598 -20.403 1.00 98.31 89 ARG A C 1
ATOM 694 O O . ARG A 1 89 ? 8.442 -5.779 -21.314 1.00 98.31 89 ARG A O 1
ATOM 701 N N . ASP A 1 90 ? 7.273 -6.991 -19.836 1.00 98.12 90 ASP A N 1
ATOM 702 C CA . ASP A 1 90 ? 5.988 -6.393 -20.195 1.00 98.12 90 ASP A CA 1
ATOM 703 C C . ASP A 1 90 ? 5.875 -4.968 -19.675 1.00 98.12 90 ASP A C 1
ATOM 705 O O . ASP A 1 90 ? 5.430 -4.087 -20.405 1.00 98.12 90 ASP A O 1
ATOM 709 N N . LEU A 1 91 ? 6.324 -4.718 -18.443 1.00 98.31 91 LEU A N 1
ATOM 710 C CA . LEU A 1 91 ? 6.357 -3.368 -17.879 1.00 98.31 91 LEU A CA 1
ATOM 711 C C . LEU A 1 91 ? 7.263 -2.444 -18.704 1.00 98.31 91 LEU A C 1
ATOM 713 O O . LEU A 1 91 ? 6.885 -1.317 -19.014 1.00 98.31 91 LEU A O 1
ATOM 717 N N . GLU A 1 92 ? 8.434 -2.937 -19.100 1.00 98.38 92 GLU A N 1
ATOM 718 C CA . GLU A 1 92 ? 9.372 -2.255 -20.000 1.00 98.38 92 GLU A CA 1
ATOM 719 C C . GLU A 1 92 ? 8.721 -1.906 -21.342 1.00 98.38 92 GLU A C 1
ATOM 721 O O . GLU A 1 92 ? 8.739 -0.743 -21.750 1.00 98.38 92 GLU A O 1
ATOM 726 N N . ARG A 1 93 ? 8.061 -2.882 -21.977 1.00 98.31 93 ARG A N 1
ATOM 727 C CA . ARG A 1 93 ? 7.322 -2.688 -23.229 1.00 98.31 93 ARG A CA 1
ATOM 728 C C . ARG A 1 93 ? 6.197 -1.662 -23.087 1.00 98.31 93 ARG A C 1
ATOM 730 O O . ARG A 1 93 ? 6.090 -0.781 -23.930 1.00 98.31 93 ARG A O 1
ATOM 737 N N . ILE A 1 94 ? 5.387 -1.735 -22.027 1.00 98.19 94 ILE A N 1
ATOM 738 C CA . ILE A 1 94 ? 4.293 -0.777 -21.779 1.00 98.19 94 ILE A CA 1
ATOM 739 C C . ILE A 1 94 ? 4.842 0.644 -21.618 1.00 98.19 94 ILE A C 1
ATOM 741 O O . ILE A 1 94 ? 4.282 1.591 -22.162 1.00 98.19 94 ILE A O 1
ATOM 745 N N . MET A 1 95 ? 5.947 0.802 -20.887 1.00 97.62 95 MET A N 1
ATOM 746 C CA . MET A 1 95 ? 6.565 2.107 -20.641 1.00 97.62 95 MET A CA 1
ATOM 747 C C . MET A 1 95 ? 7.458 2.593 -21.794 1.00 97.62 95 MET A C 1
ATOM 749 O O . MET A 1 95 ? 8.021 3.682 -21.686 1.00 97.62 95 MET A O 1
ATOM 753 N N . ASN A 1 96 ? 7.619 1.814 -22.871 1.00 96.94 96 ASN A N 1
ATOM 754 C CA . ASN A 1 96 ? 8.605 2.058 -23.931 1.00 96.94 96 ASN A CA 1
ATOM 755 C C . ASN A 1 96 ? 10.018 2.311 -23.364 1.00 96.94 96 ASN A C 1
ATOM 757 O O . ASN A 1 96 ? 10.713 3.259 -23.741 1.00 96.94 96 ASN A O 1
ATOM 761 N N . LYS A 1 97 ? 10.433 1.481 -22.402 1.00 96.50 97 LYS A N 1
ATOM 762 C CA . LYS A 1 97 ? 11.749 1.528 -21.754 1.00 96.50 97 LYS A CA 1
ATOM 763 C C . LYS A 1 97 ? 12.518 0.238 -21.996 1.00 96.50 97 LYS A C 1
ATOM 765 O O . LYS A 1 97 ? 11.935 -0.831 -22.097 1.00 96.50 97 LYS A O 1
ATOM 770 N N . GLY A 1 98 ? 13.843 0.349 -22.054 1.00 95.44 98 GLY A N 1
ATOM 771 C CA . GLY A 1 98 ? 14.730 -0.811 -22.065 1.00 95.44 98 GLY A CA 1
ATOM 772 C C . GLY A 1 98 ? 14.943 -1.393 -20.666 1.00 95.44 98 GLY A C 1
ATOM 773 O O . GLY A 1 98 ? 14.669 -0.748 -19.647 1.00 95.44 98 GLY A O 1
ATOM 774 N N . ALA A 1 99 ? 15.494 -2.605 -20.620 1.00 95.62 99 ALA A N 1
ATOM 775 C CA . ALA A 1 99 ? 16.002 -3.180 -19.382 1.00 95.62 99 ALA A CA 1
ATOM 776 C C . ALA A 1 99 ? 17.050 -2.242 -18.740 1.00 95.62 99 ALA A C 1
ATOM 778 O O . ALA A 1 99 ? 17.827 -1.620 -19.467 1.00 95.62 99 ALA A O 1
ATOM 779 N N . PRO A 1 100 ? 17.100 -2.121 -17.398 1.00 96.25 100 PRO A N 1
ATOM 780 C CA . PRO A 1 100 ? 16.404 -2.930 -16.391 1.00 96.25 100 PRO A CA 1
ATOM 781 C C . PRO A 1 100 ? 15.147 -2.264 -15.785 1.00 96.25 100 PRO A C 1
ATOM 783 O O . PRO A 1 100 ? 14.804 -2.567 -14.638 1.00 96.25 100 PRO A O 1
ATOM 786 N N . ALA A 1 101 ? 14.481 -1.340 -16.490 1.00 97.12 101 ALA A N 1
ATOM 787 C CA . ALA A 1 101 ? 13.447 -0.473 -15.907 1.00 97.12 101 ALA A CA 1
ATOM 788 C C . ALA A 1 101 ? 12.305 -1.234 -15.209 1.00 97.12 101 ALA A C 1
ATOM 790 O O . ALA A 1 101 ? 11.862 -0.832 -14.132 1.00 97.12 101 ALA A O 1
ATOM 791 N N . GLY A 1 102 ? 11.861 -2.360 -15.769 1.00 97.81 102 GLY A N 1
ATOM 792 C CA . GLY A 1 102 ? 10.796 -3.167 -15.178 1.00 97.81 102 GLY A CA 1
ATOM 793 C C . GLY A 1 102 ? 11.242 -3.860 -13.893 1.00 97.81 102 GLY A C 1
ATOM 794 O O . GLY A 1 102 ? 10.467 -3.956 -12.943 1.00 97.81 102 GLY A O 1
ATOM 795 N N . ASN A 1 103 ? 12.502 -4.309 -13.825 1.00 98.12 103 ASN A N 1
ATOM 796 C CA . ASN A 1 103 ? 13.052 -4.905 -12.601 1.00 98.12 103 ASN A CA 1
ATOM 797 C C . ASN A 1 103 ? 13.157 -3.860 -11.490 1.00 98.12 103 ASN A C 1
ATOM 799 O O . ASN A 1 103 ? 12.810 -4.146 -10.348 1.00 98.12 103 ASN A O 1
ATOM 803 N N . VAL A 1 104 ? 13.608 -2.649 -11.831 1.00 97.38 104 VAL A N 1
ATOM 804 C CA . VAL A 1 104 ? 13.710 -1.532 -10.881 1.00 97.38 104 VAL A CA 1
ATOM 805 C C . VAL A 1 104 ? 12.331 -1.172 -10.328 1.00 97.38 104 VAL A C 1
ATOM 807 O O . VAL A 1 104 ? 12.183 -1.038 -9.116 1.00 97.38 104 VAL A O 1
ATOM 810 N N . LEU A 1 105 ? 11.312 -1.096 -11.189 1.00 97.69 105 LEU A N 1
ATOM 811 C CA . LEU A 1 105 ? 9.933 -0.825 -10.777 1.00 97.69 105 LEU A CA 1
ATOM 812 C C . LEU A 1 105 ? 9.422 -1.895 -9.801 1.00 97.69 105 LEU A C 1
ATOM 814 O O . LEU A 1 105 ? 8.955 -1.567 -8.711 1.00 97.69 105 LEU A O 1
ATOM 818 N N . ARG A 1 106 ? 9.566 -3.183 -10.141 1.00 97.75 106 ARG A N 1
ATOM 819 C CA . ARG A 1 106 ? 9.158 -4.283 -9.248 1.00 97.75 106 ARG A CA 1
ATOM 820 C C . ARG A 1 106 ? 9.934 -4.275 -7.930 1.00 97.75 106 ARG A C 1
ATOM 822 O O . ARG A 1 106 ? 9.344 -4.501 -6.879 1.00 97.75 106 ARG A O 1
ATOM 829 N N . LYS A 1 107 ? 11.235 -3.962 -7.964 1.00 96.69 107 LYS A N 1
ATOM 830 C CA . LYS A 1 107 ? 12.071 -3.835 -6.763 1.00 96.69 107 LYS A CA 1
ATOM 831 C C . LYS A 1 107 ? 11.535 -2.738 -5.839 1.00 96.69 107 LYS A C 1
ATOM 833 O O . LYS A 1 107 ? 11.405 -2.997 -4.647 1.00 96.69 107 LYS A O 1
ATOM 838 N N . GLN A 1 108 ? 11.168 -1.567 -6.361 1.00 97.06 108 GLN A N 1
ATOM 839 C CA . GLN A 1 108 ? 10.552 -0.507 -5.550 1.00 97.06 108 GLN A CA 1
ATOM 840 C C . GLN A 1 108 ? 9.254 -0.985 -4.885 1.00 97.06 108 GLN A C 1
ATOM 842 O O . GLN A 1 108 ? 9.088 -0.839 -3.679 1.00 97.06 108 GLN A O 1
ATOM 847 N N . ILE A 1 109 ? 8.370 -1.655 -5.628 1.00 97.38 109 ILE A N 1
ATOM 848 C CA . ILE A 1 109 ? 7.121 -2.179 -5.053 1.00 97.38 109 ILE A CA 1
ATOM 849 C C . ILE A 1 109 ? 7.393 -3.227 -3.965 1.00 97.38 109 ILE A C 1
ATOM 851 O O . ILE A 1 109 ? 6.758 -3.201 -2.913 1.00 97.38 109 ILE A O 1
ATOM 855 N N . SER A 1 110 ? 8.383 -4.103 -4.162 1.00 96.56 110 SER A N 1
ATOM 856 C CA . SER A 1 110 ? 8.756 -5.110 -3.156 1.00 96.56 110 SER A CA 1
ATOM 857 C C . SER A 1 110 ? 9.241 -4.501 -1.829 1.00 96.56 110 SER A C 1
ATOM 859 O O . SER A 1 110 ? 9.191 -5.164 -0.791 1.00 96.56 110 SER A O 1
ATOM 861 N N . LEU A 1 111 ? 9.685 -3.238 -1.866 1.00 96.38 111 LEU A N 1
ATOM 862 C CA . LEU A 1 111 ? 10.184 -2.450 -0.735 1.00 96.38 111 LEU A CA 1
ATOM 863 C C . LEU A 1 111 ? 9.109 -1.545 -0.100 1.00 96.38 111 LEU A C 1
ATOM 865 O O . LEU A 1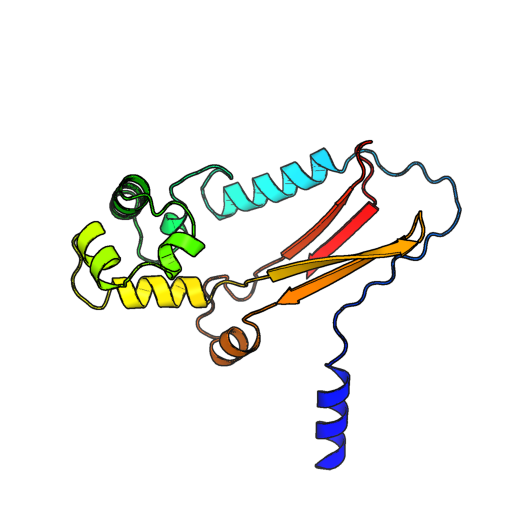 111 ? 9.439 -0.674 0.710 1.00 96.38 111 LEU A O 1
ATOM 869 N N . LEU A 1 112 ? 7.837 -1.718 -0.468 1.00 95.19 112 LEU A N 1
ATOM 870 C CA . LEU A 1 112 ? 6.696 -1.146 0.249 1.00 95.19 112 LEU A CA 1
ATOM 871 C C . LEU A 1 112 ? 6.260 -2.082 1.389 1.00 95.19 112 LEU A C 1
ATOM 873 O O . LEU A 1 112 ? 6.275 -3.297 1.195 1.00 95.19 112 LEU A O 1
ATOM 877 N N . PRO A 1 113 ? 5.822 -1.564 2.551 1.00 94.00 113 PRO A N 1
ATOM 878 C CA . PRO A 1 113 ? 5.217 -2.379 3.603 1.00 94.00 113 PRO A CA 1
ATOM 879 C C . PRO A 1 113 ? 3.979 -3.137 3.114 1.00 94.00 113 PRO A C 1
ATOM 881 O O . PRO A 1 113 ? 3.066 -2.541 2.539 1.00 94.00 113 PRO A O 1
ATOM 884 N N . LYS A 1 114 ? 3.936 -4.453 3.352 1.00 94.31 114 LYS A N 1
ATOM 885 C CA . LYS A 1 114 ? 2.791 -5.312 3.013 1.00 94.31 114 LYS A CA 1
ATOM 886 C C . LYS A 1 114 ? 2.216 -5.919 4.274 1.00 94.31 114 LYS A C 1
ATOM 888 O O . LYS A 1 114 ? 2.884 -6.704 4.943 1.00 94.31 114 LYS A O 1
ATOM 893 N N . TYR A 1 115 ? 0.975 -5.572 4.578 1.00 93.75 115 TYR A N 1
ATOM 894 C CA . TYR A 1 115 ? 0.317 -6.017 5.794 1.00 93.75 115 TYR A CA 1
ATOM 895 C C . TYR A 1 115 ? -0.745 -7.072 5.507 1.00 93.75 115 TYR A C 1
ATOM 897 O O . TYR A 1 115 ? -1.507 -6.954 4.548 1.00 93.75 115 TYR A O 1
ATOM 905 N N . GLN A 1 116 ? -0.827 -8.064 6.385 1.00 94.88 116 GLN A N 1
ATOM 906 C CA . GLN A 1 116 ? -1.957 -8.973 6.494 1.00 94.88 116 GLN A CA 1
ATOM 907 C C . GLN A 1 116 ? -2.698 -8.662 7.790 1.00 94.88 116 GLN A C 1
ATOM 909 O O . GLN A 1 116 ? -2.106 -8.697 8.868 1.00 94.88 116 GLN A O 1
ATOM 914 N N . LEU A 1 117 ? -3.989 -8.357 7.678 1.00 93.50 117 LEU A N 1
ATOM 915 C CA . LEU A 1 117 ? -4.877 -8.170 8.818 1.00 93.50 117 LEU A CA 1
ATOM 916 C C . LEU A 1 117 ? -5.735 -9.424 8.988 1.00 93.50 117 LEU A C 1
ATOM 918 O O . LEU A 1 117 ? -6.403 -9.846 8.047 1.00 93.50 117 LEU A O 1
ATOM 922 N N . THR A 1 118 ? -5.729 -9.991 10.188 1.00 94.31 118 THR A N 1
ATOM 923 C CA . THR A 1 118 ? -6.592 -11.109 10.575 1.00 94.31 118 THR A CA 1
ATOM 924 C C . THR A 1 118 ? -7.458 -10.680 11.749 1.00 94.31 118 THR A C 1
ATOM 926 O O . THR A 1 118 ? -6.972 -10.072 12.701 1.00 94.31 118 THR A O 1
ATOM 929 N N . MET A 1 119 ? -8.747 -10.988 11.668 1.00 91.56 119 MET A N 1
ATOM 930 C CA . MET A 1 119 ? -9.737 -10.699 12.698 1.00 91.56 119 MET A CA 1
ATOM 931 C C . MET A 1 119 ? -10.218 -12.026 13.281 1.00 91.56 119 MET A C 1
ATOM 933 O O . MET A 1 119 ? -10.732 -12.865 12.544 1.00 91.56 119 MET A O 1
ATOM 937 N N . ILE A 1 120 ? -10.025 -12.227 14.582 1.00 93.19 120 ILE A N 1
ATOM 938 C CA . ILE A 1 120 ? -10.345 -13.479 15.273 1.00 93.19 120 ILE A CA 1
ATOM 939 C C . ILE A 1 120 ? -11.392 -13.171 16.350 1.00 93.19 120 ILE A C 1
ATOM 941 O O . ILE A 1 120 ? -11.078 -12.443 17.294 1.00 93.19 120 ILE A O 1
ATOM 945 N N . PRO A 1 121 ? -12.633 -13.673 16.229 1.00 90.50 121 PRO A N 1
ATOM 946 C CA . PRO A 1 121 ? -13.630 -13.511 17.280 1.00 90.50 121 PRO A CA 1
ATOM 947 C C . PRO A 1 121 ? -13.220 -14.321 18.515 1.00 90.50 121 PRO A C 1
ATOM 949 O O . PRO A 1 121 ? -12.851 -15.490 18.400 1.00 90.50 121 PRO A O 1
ATOM 952 N N . VAL A 1 122 ? -13.280 -13.691 19.688 1.00 92.81 122 VAL A N 1
ATOM 953 C CA . VAL A 1 122 ? -13.026 -14.341 20.985 1.00 92.81 122 VAL A CA 1
ATOM 954 C C . VAL A 1 122 ? -14.354 -14.710 21.647 1.00 92.81 122 VAL A C 1
ATOM 956 O O . VAL A 1 122 ? -14.509 -15.825 22.136 1.00 92.81 122 VAL A O 1
ATOM 959 N N . ASP A 1 123 ? -15.325 -13.793 21.613 1.00 91.25 123 ASP A N 1
ATOM 960 C CA . ASP A 1 123 ? -16.696 -13.980 22.096 1.00 91.25 123 ASP A CA 1
ATOM 961 C C . ASP A 1 123 ? -17.666 -13.032 21.351 1.00 91.25 123 ASP A C 1
ATOM 963 O O . ASP A 1 123 ? -17.284 -12.387 20.374 1.00 91.25 123 ASP A O 1
ATOM 967 N N . GLU A 1 124 ? -18.926 -12.936 21.793 1.00 84.75 124 GLU A N 1
ATOM 968 C CA . GLU A 1 124 ? -19.962 -12.088 21.170 1.00 84.75 124 GLU A CA 1
ATOM 969 C C . GLU A 1 124 ? -19.627 -10.585 21.134 1.00 84.75 124 GLU A C 1
ATOM 971 O O . GLU A 1 124 ? -20.219 -9.837 20.354 1.00 84.75 124 GLU A O 1
ATOM 976 N N . LYS A 1 125 ? -18.720 -10.113 21.994 1.00 84.19 125 LYS A N 1
ATOM 977 C CA . LYS A 1 125 ? -18.393 -8.688 22.176 1.00 84.19 125 LYS A CA 1
ATOM 978 C C . LYS A 1 125 ? -16.914 -8.377 21.959 1.00 84.19 125 LYS A C 1
ATOM 980 O O . LYS A 1 125 ? -16.555 -7.200 21.896 1.00 84.19 125 LYS A O 1
ATOM 985 N N . THR A 1 126 ? -16.074 -9.399 21.842 1.00 84.75 126 THR A N 1
ATOM 986 C CA . THR A 1 126 ? -14.620 -9.273 21.829 1.00 84.75 126 THR A CA 1
ATOM 987 C C . THR A 1 126 ? -14.032 -9.893 20.575 1.00 84.75 126 THR A C 1
ATOM 989 O O . THR A 1 126 ? -14.310 -11.036 20.209 1.00 84.75 126 THR A O 1
ATOM 992 N N . VAL A 1 127 ? -13.149 -9.133 19.936 1.00 89.69 127 VAL A N 1
ATOM 993 C CA . VAL A 1 127 ? -12.421 -9.547 18.743 1.00 89.69 127 VAL A CA 1
ATOM 994 C C . VAL A 1 127 ? -10.951 -9.209 18.930 1.00 89.69 127 VAL A C 1
ATOM 996 O O . VAL A 1 127 ? -10.603 -8.104 19.345 1.00 89.69 127 VAL A O 1
ATOM 999 N N . THR A 1 128 ? -10.081 -10.142 18.567 1.00 90.00 128 THR A N 1
ATOM 1000 C CA . THR A 1 128 ? -8.645 -9.906 18.450 1.00 90.00 128 THR A CA 1
ATOM 1001 C C . THR A 1 128 ? -8.300 -9.519 17.019 1.00 90.00 128 THR A C 1
ATOM 1003 O O . THR A 1 128 ? -8.680 -10.199 16.065 1.00 90.00 128 THR A O 1
ATOM 1006 N N . LEU A 1 129 ? -7.551 -8.429 16.866 1.00 91.00 129 LEU A N 1
ATOM 1007 C CA . LEU A 1 129 ? -6.977 -8.017 15.591 1.00 91.00 129 LEU A CA 1
ATOM 1008 C C . LEU A 1 129 ? -5.493 -8.355 15.583 1.00 91.00 129 LEU A C 1
ATOM 1010 O O . LEU A 1 129 ? -4.748 -7.931 16.463 1.00 91.00 129 LEU A O 1
ATOM 1014 N N . GLN A 1 130 ? -5.068 -9.100 14.572 1.00 91.38 130 GLN A N 1
ATOM 1015 C CA . GLN A 1 130 ? -3.673 -9.430 14.345 1.00 91.38 130 GLN A CA 1
ATOM 1016 C C . GLN A 1 130 ? -3.217 -8.783 13.043 1.00 91.38 130 GLN A C 1
ATOM 1018 O O . GLN A 1 130 ? -3.746 -9.084 11.973 1.00 91.38 130 GLN A O 1
ATOM 1023 N N . LEU A 1 131 ? -2.215 -7.912 13.134 1.00 91.25 131 LEU A N 1
ATOM 1024 C CA . LEU A 1 131 ? -1.561 -7.314 11.978 1.00 91.25 131 LEU A CA 1
ATOM 1025 C C . LEU A 1 131 ? -0.155 -7.892 11.823 1.00 91.25 131 LEU A C 1
ATOM 1027 O O . LEU A 1 131 ? 0.656 -7.817 12.744 1.00 91.25 131 LEU A O 1
ATOM 1031 N N . LEU A 1 132 ? 0.138 -8.434 10.646 1.00 93.56 132 LEU A N 1
ATOM 1032 C CA . LEU A 1 132 ? 1.443 -8.988 10.308 1.00 93.56 132 LEU A CA 1
ATOM 1033 C C . LEU A 1 132 ? 2.067 -8.207 9.150 1.00 93.56 132 LEU A C 1
ATOM 1035 O O . LEU A 1 132 ? 1.453 -8.079 8.094 1.00 93.56 132 LEU A O 1
ATOM 1039 N N . LEU A 1 133 ? 3.298 -7.724 9.325 1.00 93.75 133 LEU A N 1
ATOM 1040 C CA . LEU A 1 133 ? 4.113 -7.174 8.240 1.00 93.75 133 LEU A CA 1
ATOM 1041 C C . LEU A 1 133 ? 4.791 -8.328 7.487 1.00 93.75 133 LEU A C 1
ATOM 1043 O O . LEU A 1 133 ? 5.819 -8.853 7.911 1.00 93.75 133 LEU A O 1
ATOM 1047 N N . ILE A 1 134 ? 4.199 -8.735 6.367 1.00 96.12 134 ILE A N 1
ATOM 1048 C CA . ILE A 1 134 ? 4.541 -9.969 5.645 1.00 96.12 134 ILE A CA 1
ATOM 1049 C C . ILE A 1 134 ? 5.986 -9.939 5.134 1.00 96.12 134 ILE A C 1
ATOM 1051 O O . ILE A 1 134 ? 6.701 -10.934 5.203 1.00 96.12 134 ILE A O 1
ATOM 1055 N N . ASN A 1 135 ? 6.440 -8.793 4.626 1.00 95.00 135 ASN A N 1
ATOM 1056 C CA . ASN A 1 135 ? 7.770 -8.639 4.042 1.00 95.00 135 ASN A CA 1
ATOM 1057 C C . ASN A 1 135 ? 8.805 -8.046 5.014 1.00 95.00 135 ASN A C 1
ATOM 1059 O O . ASN A 1 135 ? 9.795 -7.479 4.553 1.00 95.00 135 ASN A O 1
ATOM 1063 N N . GLN A 1 136 ? 8.624 -8.187 6.338 1.00 93.94 136 GLN A N 1
ATOM 1064 C CA . GLN A 1 136 ? 9.505 -7.542 7.327 1.00 93.94 136 GLN A CA 1
ATOM 1065 C C . GLN A 1 136 ? 10.990 -7.873 7.125 1.00 93.94 136 GLN A C 1
ATOM 1067 O O . GLN A 1 136 ? 11.823 -6.978 7.190 1.00 93.94 136 GLN A O 1
ATOM 1072 N N . ALA A 1 137 ? 11.321 -9.146 6.864 1.00 94.88 137 ALA A N 1
ATOM 1073 C CA . ALA A 1 137 ? 12.709 -9.595 6.766 1.00 94.88 137 ALA A CA 1
ATOM 1074 C C . ALA A 1 137 ? 13.400 -8.919 5.579 1.00 94.88 137 ALA A C 1
ATOM 1076 O O . ALA A 1 137 ? 14.483 -8.356 5.702 1.00 94.88 137 ALA A O 1
ATOM 1077 N N . TYR A 1 138 ? 12.692 -8.866 4.453 1.00 95.12 138 TYR A N 1
ATOM 1078 C CA . TYR A 1 138 ? 13.170 -8.211 3.251 1.00 95.12 138 TYR A CA 1
ATOM 1079 C C . TYR A 1 138 ? 13.303 -6.690 3.421 1.00 95.12 138 TYR A C 1
ATOM 1081 O O . TYR A 1 138 ? 14.269 -6.102 2.942 1.00 95.12 138 TYR A O 1
ATOM 1089 N N . LEU A 1 139 ? 12.381 -6.034 4.133 1.00 94.00 139 LEU A N 1
ATOM 1090 C CA . LEU A 1 139 ? 12.516 -4.606 4.443 1.00 94.00 139 LEU A CA 1
ATOM 1091 C C . LEU A 1 139 ? 13.704 -4.344 5.382 1.00 94.00 139 LEU A C 1
ATOM 1093 O O . LEU A 1 139 ? 14.458 -3.402 5.150 1.00 94.00 139 LEU A O 1
ATOM 1097 N N . ALA A 1 140 ? 13.915 -5.194 6.390 1.00 92.06 140 ALA A N 1
ATOM 1098 C CA . ALA A 1 140 ? 15.026 -5.074 7.333 1.00 92.06 140 ALA A CA 1
ATOM 1099 C C . ALA A 1 140 ? 16.398 -5.198 6.647 1.00 92.06 140 ALA A C 1
ATOM 1101 O O . ALA A 1 140 ? 17.320 -4.453 6.967 1.00 92.06 140 ALA A O 1
ATOM 1102 N N . GLU A 1 141 ? 16.522 -6.066 5.645 1.00 94.88 141 GLU A N 1
ATOM 1103 C CA . GLU A 1 141 ? 17.736 -6.178 4.823 1.00 94.88 141 GLU A CA 1
ATOM 1104 C C . GLU A 1 141 ? 17.968 -4.964 3.903 1.00 94.88 141 GLU A C 1
ATOM 1106 O O . GLU A 1 141 ? 19.068 -4.771 3.388 1.00 94.88 141 GLU A O 1
ATOM 1111 N N . ASN A 1 142 ? 16.944 -4.134 3.675 1.00 93.25 142 ASN A N 1
ATOM 1112 C CA . ASN A 1 142 ? 16.967 -3.023 2.721 1.00 93.25 142 ASN A CA 1
ATOM 1113 C C . ASN A 1 142 ? 16.618 -1.666 3.374 1.00 93.25 142 ASN A C 1
ATOM 1115 O O . ASN A 1 142 ? 16.149 -0.767 2.673 1.00 93.25 142 ASN A O 1
ATOM 1119 N N . MET A 1 143 ? 16.862 -1.488 4.683 1.00 86.94 143 MET A N 1
ATOM 1120 C CA . MET A 1 143 ? 16.457 -0.284 5.441 1.00 86.94 143 MET A CA 1
ATOM 1121 C C . MET A 1 143 ? 16.889 1.045 4.795 1.00 86.94 143 MET A C 1
ATOM 1123 O O . MET A 1 143 ? 16.121 1.999 4.794 1.00 86.94 143 MET A O 1
ATOM 1127 N N . GLY A 1 144 ? 18.071 1.106 4.172 1.00 88.62 144 GLY A N 1
ATOM 1128 C CA . GLY A 1 144 ? 18.558 2.327 3.513 1.00 88.62 144 GLY A CA 1
ATOM 1129 C C . GLY A 1 144 ? 17.868 2.682 2.187 1.00 88.62 144 GLY A C 1
ATOM 1130 O O . GLY A 1 144 ? 18.146 3.734 1.621 1.00 88.62 144 GLY A O 1
ATOM 1131 N N . ASN A 1 145 ? 17.001 1.813 1.657 1.00 91.19 145 ASN A N 1
ATOM 1132 C CA . ASN A 1 145 ? 16.381 1.962 0.334 1.00 91.19 145 ASN A CA 1
ATOM 1133 C C . ASN A 1 145 ? 14.857 1.737 0.352 1.00 91.19 145 ASN A C 1
ATOM 1135 O O . ASN A 1 145 ? 14.265 1.440 -0.689 1.00 91.19 145 ASN A O 1
ATOM 1139 N N . LEU A 1 146 ? 14.210 1.841 1.518 1.00 92.81 146 LEU A N 1
ATOM 1140 C CA . LEU A 1 146 ? 12.768 1.620 1.648 1.00 92.81 146 LEU A CA 1
ATOM 1141 C C . LEU A 1 146 ? 11.976 2.591 0.770 1.00 92.81 146 LEU A C 1
ATOM 1143 O O . LEU A 1 146 ? 12.202 3.800 0.794 1.00 92.81 146 LEU A O 1
ATOM 1147 N N . THR A 1 147 ? 10.989 2.074 0.033 1.00 91.31 147 THR A N 1
ATOM 1148 C CA . THR A 1 147 ? 10.180 2.924 -0.860 1.00 91.31 147 THR A CA 1
ATOM 1149 C C . THR A 1 147 ? 9.229 3.824 -0.074 1.00 91.31 147 THR A C 1
ATOM 1151 O O . THR A 1 147 ? 8.961 4.945 -0.491 1.00 91.31 147 THR A O 1
ATOM 1154 N N . ALA A 1 148 ? 8.769 3.372 1.095 1.00 88.12 148 ALA A N 1
ATOM 1155 C CA . ALA A 1 148 ? 7.934 4.173 1.989 1.00 88.12 148 ALA A CA 1
ATOM 1156 C C . ALA A 1 148 ? 8.720 5.219 2.812 1.00 88.12 148 ALA A C 1
ATOM 1158 O O . ALA A 1 148 ? 8.105 6.083 3.437 1.00 88.12 148 ALA A O 1
ATOM 1159 N N . GLY A 1 149 ? 10.058 5.158 2.798 1.00 87.19 149 GLY A N 1
ATOM 1160 C CA . GLY A 1 149 ? 10.929 5.996 3.622 1.00 87.19 149 GLY A CA 1
ATOM 1161 C C . GLY A 1 149 ? 10.918 5.634 5.113 1.00 87.19 149 GLY A C 1
ATOM 1162 O O . GLY A 1 149 ? 10.169 4.770 5.564 1.00 87.19 149 GLY A O 1
ATOM 1163 N N . GLU A 1 150 ? 11.767 6.316 5.884 1.00 79.75 150 GLU A N 1
ATOM 1164 C CA . GLU A 1 150 ? 11.980 6.053 7.320 1.00 79.75 150 GLU A CA 1
ATOM 1165 C C . GLU A 1 150 ? 10.854 6.598 8.214 1.00 79.75 150 GLU A C 1
ATOM 1167 O O . GLU A 1 150 ? 10.628 6.099 9.309 1.00 79.75 150 GLU A O 1
ATOM 1172 N N . ASN A 1 151 ? 10.110 7.595 7.729 1.00 81.69 151 ASN A N 1
ATOM 1173 C CA . ASN A 1 151 ? 9.027 8.257 8.467 1.00 81.69 151 ASN A CA 1
ATOM 1174 C C . ASN A 1 151 ? 7.636 7.719 8.097 1.00 81.69 151 ASN A C 1
ATOM 1176 O O . ASN A 1 151 ? 6.632 8.418 8.275 1.00 81.69 151 ASN A O 1
ATOM 1180 N N . HIS A 1 152 ? 7.566 6.516 7.523 1.00 84.94 152 HIS A N 1
ATOM 1181 C CA . HIS A 1 152 ? 6.296 5.889 7.188 1.00 84.94 152 HIS A CA 1
ATOM 1182 C C . HIS A 1 152 ? 5.462 5.669 8.455 1.00 84.94 152 HIS A C 1
ATOM 1184 O O . HIS A 1 152 ? 5.967 5.165 9.452 1.00 84.94 152 HIS A O 1
ATOM 1190 N N . LYS A 1 153 ? 4.179 6.034 8.401 1.00 85.50 153 LYS A N 1
ATOM 1191 C CA . LYS A 1 153 ? 3.222 5.818 9.488 1.00 85.50 153 LYS A CA 1
ATOM 1192 C C . LYS A 1 153 ? 2.078 4.957 9.003 1.00 85.50 153 LYS A C 1
ATOM 1194 O O . LYS A 1 153 ? 1.485 5.245 7.957 1.00 85.50 153 LYS A O 1
ATOM 1199 N N . SER A 1 154 ? 1.727 3.963 9.800 1.00 88.94 154 SER A N 1
ATOM 1200 C CA . SER A 1 154 ? 0.541 3.152 9.591 1.00 88.94 154 SER A CA 1
ATOM 1201 C C . SER A 1 154 ? -0.478 3.373 10.705 1.00 88.94 154 SER A C 1
ATOM 1203 O O . SER A 1 154 ? -0.155 3.788 11.819 1.00 88.94 154 SER A O 1
ATOM 1205 N N . TYR A 1 155 ? -1.746 3.153 10.367 1.00 91.06 155 TYR A N 1
ATOM 1206 C CA . TYR A 1 155 ? -2.881 3.362 11.258 1.00 91.06 155 TYR A CA 1
ATOM 1207 C C . TYR A 1 155 ? -3.815 2.155 11.172 1.00 91.06 155 TYR A C 1
ATOM 1209 O O . TYR A 1 155 ? -4.194 1.756 10.069 1.00 91.06 155 TYR A O 1
ATOM 1217 N N . ILE A 1 156 ? -4.215 1.611 12.321 1.00 91.12 156 ILE A N 1
ATOM 1218 C CA . ILE A 1 156 ? -5.376 0.724 12.443 1.00 91.12 156 ILE A CA 1
ATOM 1219 C C . ILE A 1 156 ? -6.511 1.552 13.027 1.00 91.12 156 ILE A C 1
ATOM 1221 O O . ILE A 1 156 ? -6.360 2.176 14.077 1.00 91.12 156 ILE A O 1
ATOM 1225 N N . ILE A 1 157 ? -7.648 1.537 12.339 1.00 91.62 157 ILE A N 1
ATOM 1226 C CA . ILE A 1 157 ? -8.873 2.201 12.769 1.00 91.62 157 ILE A CA 1
ATOM 1227 C C . ILE A 1 157 ? -9.973 1.152 12.768 1.00 91.62 157 ILE A C 1
ATOM 1229 O O . ILE A 1 157 ? -10.175 0.469 11.763 1.00 91.62 157 ILE A O 1
ATOM 1233 N N . VAL A 1 158 ? -10.690 1.039 13.876 1.00 90.75 158 VAL A N 1
ATOM 1234 C CA . VAL A 1 158 ? -11.821 0.125 14.028 1.00 90.75 158 VAL A CA 1
ATOM 1235 C C . VAL A 1 158 ? -13.019 0.957 14.431 1.00 90.75 158 VAL A C 1
ATOM 1237 O O . VAL A 1 158 ? -12.935 1.749 15.371 1.00 90.75 158 VAL A O 1
ATOM 1240 N N . GLY A 1 159 ? -14.121 0.780 13.718 1.00 91.25 159 GLY A N 1
ATOM 1241 C CA . GLY A 1 159 ? -15.401 1.375 14.059 1.00 91.25 159 GLY A CA 1
ATOM 1242 C C . GLY A 1 159 ? -16.522 0.362 13.925 1.00 91.25 159 GLY A C 1
ATOM 1243 O O . GLY A 1 159 ? -16.321 -0.722 13.372 1.00 91.25 159 GLY A O 1
ATOM 1244 N N . ASP A 1 160 ? -17.686 0.714 14.451 1.00 88.50 160 ASP A N 1
ATOM 1245 C CA . ASP A 1 160 ? -18.907 -0.067 14.282 1.00 88.50 160 ASP A CA 1
ATOM 1246 C C . ASP A 1 160 ? -19.814 0.527 13.189 1.00 88.50 160 ASP A C 1
ATOM 1248 O O . ASP A 1 160 ? -19.542 1.579 12.604 1.00 88.50 160 ASP A O 1
ATOM 1252 N N . SER A 1 161 ? -20.932 -0.147 12.918 1.00 90.38 161 SER A N 1
ATOM 1253 C CA . SER A 1 161 ? -21.945 0.315 11.961 1.00 90.38 161 SER A CA 1
ATOM 1254 C C . SER A 1 161 ? -22.640 1.618 12.372 1.00 90.38 161 SER A C 1
ATOM 1256 O O . SER A 1 161 ? -23.304 2.237 11.546 1.00 90.38 161 SER A O 1
ATOM 1258 N N . ASN A 1 162 ? -22.500 2.036 13.631 1.00 91.44 162 ASN A N 1
ATOM 1259 C CA . ASN A 1 162 ? -23.094 3.249 14.189 1.00 91.44 162 ASN A CA 1
ATOM 1260 C C . ASN A 1 162 ? -22.092 4.414 14.231 1.00 91.44 162 ASN A C 1
ATOM 1262 O O . ASN A 1 162 ? -22.345 5.420 14.892 1.00 91.44 162 ASN A O 1
ATOM 1266 N N . ASN A 1 163 ? -20.969 4.300 13.508 1.00 91.00 163 ASN A N 1
ATOM 1267 C CA . ASN A 1 163 ? -19.937 5.329 13.387 1.00 91.00 163 ASN A CA 1
ATOM 1268 C C . ASN A 1 163 ? -19.161 5.608 14.692 1.00 91.00 163 ASN A C 1
ATOM 1270 O O . ASN A 1 163 ? -18.460 6.624 14.789 1.00 91.00 163 ASN A O 1
ATOM 1274 N N . HIS A 1 164 ? -19.239 4.716 15.681 1.00 90.75 164 HIS A N 1
ATOM 1275 C CA . HIS A 1 164 ? -18.418 4.807 16.880 1.00 90.75 164 HIS A CA 1
ATOM 1276 C C . HIS A 1 164 ? -16.982 4.406 16.571 1.00 90.75 164 HIS A C 1
ATOM 1278 O O . HIS A 1 164 ? -16.734 3.392 15.918 1.00 90.75 164 HIS A O 1
ATOM 1284 N N . LEU A 1 165 ? -16.021 5.180 17.073 1.00 88.81 165 LEU A N 1
ATOM 1285 C CA . LEU A 1 165 ? -14.624 4.762 17.073 1.00 88.81 165 LEU A CA 1
ATOM 1286 C C . LEU A 1 165 ? -14.386 3.757 18.211 1.00 88.81 165 LEU A C 1
ATOM 1288 O O . LEU A 1 165 ? -14.511 4.105 19.384 1.00 88.81 165 LEU A O 1
ATOM 1292 N N . LEU A 1 166 ? -13.985 2.536 17.856 1.00 88.44 166 LEU A N 1
ATOM 1293 C CA . LEU A 1 166 ? -13.639 1.468 18.798 1.00 88.44 166 LEU A CA 1
ATOM 1294 C C . LEU A 1 166 ? -12.136 1.420 19.095 1.00 88.44 166 LEU A C 1
ATOM 1296 O O . LEU A 1 166 ? -11.735 1.177 20.230 1.00 88.44 166 LEU A O 1
ATOM 1300 N N . LEU A 1 167 ? -11.301 1.648 18.078 1.00 87.12 167 LEU A N 1
ATOM 1301 C CA . LEU A 1 167 ? -9.844 1.640 18.200 1.00 87.12 167 LEU A CA 1
ATOM 1302 C C . LEU A 1 167 ? -9.224 2.599 17.184 1.00 87.12 167 LEU A C 1
ATOM 1304 O O . LEU A 1 167 ? -9.600 2.599 16.013 1.00 87.12 167 LEU A O 1
ATOM 1308 N N . LEU A 1 168 ? -8.226 3.358 17.627 1.00 89.31 168 LEU A N 1
ATOM 1309 C CA . LEU A 1 168 ? -7.288 4.079 16.775 1.00 89.31 168 LEU A CA 1
ATOM 1310 C C . LEU A 1 168 ? -5.879 3.808 17.303 1.00 89.31 168 LEU A C 1
ATOM 1312 O O . LEU A 1 168 ? -5.540 4.230 18.405 1.00 89.31 168 LEU A O 1
ATOM 1316 N N . ALA A 1 169 ? -5.070 3.102 16.520 1.00 88.06 169 ALA A N 1
ATOM 1317 C CA . ALA A 1 169 ? -3.682 2.790 16.845 1.00 88.06 169 ALA A CA 1
ATOM 1318 C C . ALA A 1 169 ? -2.763 3.203 15.691 1.00 88.06 169 ALA A C 1
ATOM 1320 O O . ALA A 1 169 ? -3.166 3.143 14.528 1.00 88.06 169 ALA A O 1
ATOM 1321 N N . THR A 1 170 ? -1.531 3.606 16.006 1.00 86.06 170 THR A N 1
ATOM 1322 C CA . THR A 1 170 ? -0.493 3.955 15.024 1.00 86.06 170 THR A CA 1
ATOM 1323 C C . THR A 1 170 ? 0.787 3.176 15.314 1.00 86.06 170 THR A C 1
ATOM 1325 O O . THR A 1 170 ? 1.046 2.857 16.475 1.00 86.06 170 THR A O 1
ATOM 1328 N N . PHE A 1 171 ? 1.548 2.849 14.272 1.00 79.75 171 PHE A N 1
ATOM 1329 C CA . PHE A 1 171 ? 2.793 2.077 14.327 1.00 79.75 171 PHE A CA 1
ATOM 1330 C C . PHE A 1 171 ? 3.649 2.354 13.088 1.00 79.75 171 PHE A C 1
ATOM 1332 O O . PHE A 1 171 ? 3.105 2.904 12.093 1.00 79.75 171 PHE A O 1
#

InterPro domains:
  IPR052247 Meiotic Crossover Helicase [PTHR47835] (25-167)

Organism: Spodoptera frugiperda (NCBI:txid7108)

Secondary structure (DSSP, 8-state):
-HHHHHHHHHTT-S------PPP-------S-HHHHHHHHHHHHHHHHTS-TT-S-GGGGSTT--HHHHHHHHHTT--SHHHHHHS-HHHHHHHTT--TTHHHHHHHHHHTS--EEEEEEE-SSS-EEEEEEETTHHHHHHTGGG-TT-TT---EEEEE-TT--EEEEEE-

Foldseek 3Di:
DVVVVVVVVVVVPDAPFPFDDDDPDPDPFDLCLVVVVVVVQVVVCVVQVHHPQFLLSLSLFPPDDPLLSVLCSVVVVRDLVSLLPDDLVVSCVSSVHDPPVSVSSNVQSLLEFDKDWDWADPDPVGIIIGIDRPSVVVNVVVVVPRSCHPPRKDWDWDDDPSSGTPDIDMD